Protein AF-A0AAJ0GFZ2-F1 (afdb_monomer)

Radius of gyration: 11.52 Å; Cα contacts (8 Å, |Δi|>4): 78; chains: 1; bounding box: 27×29×28 Å

Solvent-accessible surface area (backbone atoms only — not comparable to full-atom values): 3831 Å² total; per-residue (Å²): 118,53,71,46,78,48,72,52,62,95,86,62,60,67,64,60,55,50,51,49,53,47,55,36,46,76,62,69,18,46,82,76,43,76,44,83,90,52,62,30,34,32,28,36,32,46,66,90,55,45,72,75,59,64,76,69,67,75,80,76,83,128

Foldseek 3Di:
DDKDKFFDDPPDDLVVVVVVQVVCVVQVKAFDAADPVTHITIIGHDPVSVVVVCVVDPDPDD

Structure (mmCIF, N/CA/C/O backbone):
data_AF-A0AAJ0GFZ2-F1
#
_entry.id   AF-A0AAJ0GFZ2-F1
#
loop_
_atom_site.group_PDB
_atom_site.id
_atom_site.type_symbol
_atom_site.label_atom_id
_atom_site.label_alt_id
_atom_site.label_comp_id
_atom_site.label_asym_id
_atom_site.label_entity_id
_atom_site.label_seq_id
_atom_site.pdbx_PDB_ins_code
_atom_site.Cartn_x
_atom_site.Cartn_y
_atom_site.Cartn_z
_atom_site.occupancy
_atom_site.B_iso_or_equiv
_atom_site.auth_seq_id
_atom_site.auth_comp_id
_atom_site.auth_asym_id
_atom_site.auth_atom_id
_atom_site.pdbx_PDB_model_num
ATOM 1 N N . MET A 1 1 ? 3.390 -4.613 -15.234 1.00 68.00 1 MET A N 1
ATOM 2 C CA . MET A 1 1 ? 3.771 -4.443 -13.820 1.00 68.00 1 MET A CA 1
ATOM 3 C C . MET A 1 1 ? 2.869 -5.370 -13.025 1.00 68.00 1 MET A C 1
ATOM 5 O O . MET A 1 1 ? 1.679 -5.387 -13.322 1.00 68.00 1 MET A O 1
ATOM 9 N N . PRO A 1 2 ? 3.409 -6.242 -12.163 1.00 79.38 2 PRO A N 1
ATOM 10 C CA . PRO A 1 2 ? 2.587 -7.079 -11.299 1.00 79.38 2 PRO A CA 1
ATOM 11 C C . PRO A 1 2 ? 1.846 -6.228 -10.261 1.00 79.38 2 PRO A C 1
ATOM 13 O O . PRO A 1 2 ? 2.450 -5.429 -9.542 1.00 79.38 2 PRO A O 1
ATOM 16 N N . SER A 1 3 ? 0.536 -6.434 -10.164 1.00 82.31 3 SER A N 1
ATOM 17 C CA . SER A 1 3 ? -0.291 -5.873 -9.097 1.00 82.31 3 SER A CA 1
ATOM 18 C C . SER A 1 3 ? -0.394 -6.886 -7.958 1.00 82.31 3 SER A C 1
ATOM 20 O O . SER A 1 3 ? -0.760 -8.041 -8.177 1.00 82.31 3 SER A O 1
ATOM 22 N N . ILE A 1 4 ? -0.092 -6.459 -6.736 1.00 82.62 4 ILE A N 1
ATOM 23 C CA . ILE A 1 4 ? -0.211 -7.267 -5.524 1.00 82.62 4 ILE A CA 1
ATOM 24 C C . ILE A 1 4 ? -1.378 -6.782 -4.667 1.00 82.62 4 ILE A C 1
ATOM 26 O O . ILE A 1 4 ? -1.597 -5.582 -4.494 1.00 82.62 4 ILE A O 1
ATOM 30 N N . ASN A 1 5 ? -2.138 -7.732 -4.125 1.00 83.12 5 ASN A N 1
ATOM 31 C CA . ASN A 1 5 ? -3.250 -7.454 -3.223 1.00 83.12 5 ASN A CA 1
ATOM 32 C C . ASN A 1 5 ? -2.778 -7.612 -1.780 1.00 83.12 5 ASN A C 1
ATOM 34 O O . ASN A 1 5 ? -2.534 -8.722 -1.311 1.00 83.12 5 ASN A O 1
ATOM 38 N N . VAL A 1 6 ? -2.670 -6.496 -1.069 1.00 81.75 6 VAL A N 1
ATOM 39 C CA . VAL A 1 6 ? -2.316 -6.465 0.346 1.00 81.75 6 VAL A CA 1
ATOM 40 C C . VAL A 1 6 ? -3.608 -6.435 1.147 1.00 81.75 6 VAL A C 1
ATOM 42 O O . VAL A 1 6 ? -4.340 -5.449 1.138 1.00 81.75 6 VAL A O 1
ATOM 45 N N . SER A 1 7 ? -3.899 -7.529 1.841 1.00 81.19 7 SER A N 1
ATOM 46 C CA . SER A 1 7 ? -5.083 -7.659 2.694 1.00 81.19 7 SER A CA 1
ATOM 47 C C . SER A 1 7 ? -4.628 -7.838 4.131 1.00 81.19 7 SER A C 1
ATOM 49 O O . SER A 1 7 ? -3.813 -8.714 4.417 1.00 81.19 7 SER A O 1
ATOM 51 N N . LEU A 1 8 ? -5.142 -7.027 5.047 1.00 74.06 8 LEU A N 1
ATOM 52 C CA . LEU A 1 8 ? -4.917 -7.230 6.465 1.00 74.06 8 LEU A CA 1
ATOM 53 C C . LEU A 1 8 ? -6.011 -8.122 7.055 1.00 74.06 8 LEU A C 1
ATOM 55 O O . LEU A 1 8 ? -7.190 -7.979 6.738 1.00 74.06 8 LEU A O 1
ATOM 59 N N . LYS A 1 9 ? -5.603 -9.021 7.954 1.00 74.25 9 LYS A N 1
ATOM 60 C CA . LYS A 1 9 ? -6.505 -9.882 8.730 1.00 74.25 9 LYS A CA 1
ATOM 61 C C . LYS A 1 9 ? -7.431 -9.040 9.614 1.00 74.25 9 LYS A C 1
ATOM 63 O O . LYS A 1 9 ? -7.014 -7.993 10.119 1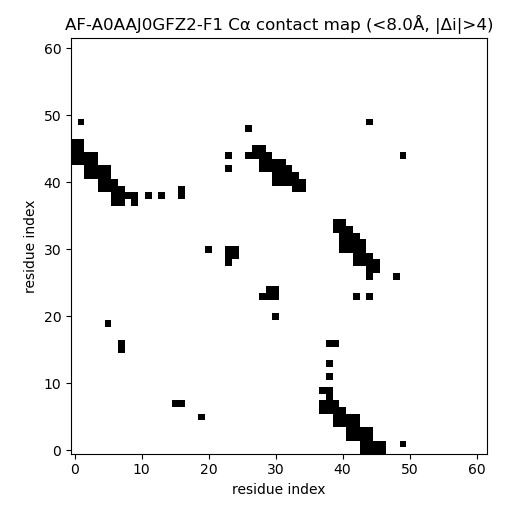.00 74.25 9 LYS A O 1
ATOM 68 N N . ASP A 1 10 ? -8.654 -9.519 9.833 1.00 59.97 10 ASP A N 1
ATOM 69 C CA . ASP A 1 10 ? -9.634 -8.882 10.715 1.00 59.97 10 ASP A CA 1
ATOM 70 C C . ASP A 1 10 ? -9.026 -8.587 12.094 1.00 59.97 10 ASP A C 1
ATOM 72 O O . ASP A 1 10 ? -8.569 -9.482 12.803 1.00 59.97 10 ASP A O 1
ATOM 76 N N . GLY A 1 11 ? -8.963 -7.298 12.443 1.00 60.22 11 GLY A N 1
ATOM 77 C CA . GLY A 1 11 ? -8.354 -6.805 13.683 1.00 60.22 11 GLY A CA 1
ATOM 78 C C . GLY A 1 11 ? -6.957 -6.190 13.538 1.00 60.22 11 GLY A C 1
ATOM 79 O O . GLY A 1 11 ? -6.457 -5.607 14.496 1.00 60.22 11 GLY A O 1
ATOM 80 N N . ALA A 1 12 ? -6.329 -6.238 12.362 1.00 62.97 12 ALA A N 1
ATOM 81 C CA . ALA A 1 12 ? -5.064 -5.540 12.154 1.00 62.97 12 ALA A CA 1
ATOM 82 C C . ALA A 1 12 ? -5.231 -4.008 12.208 1.00 62.97 12 ALA A C 1
ATOM 84 O O . ALA A 1 12 ? -6.213 -3.434 11.709 1.00 62.97 12 ALA A O 1
ATOM 85 N N . SER A 1 13 ? -4.247 -3.337 12.802 1.00 68.62 13 SER A N 1
ATOM 86 C CA . SER A 1 13 ? -4.204 -1.879 12.930 1.00 68.62 13 SER A CA 1
ATOM 87 C C . SER A 1 13 ? -4.001 -1.195 11.578 1.00 68.62 13 SER A C 1
ATOM 89 O O . SER A 1 13 ? -3.340 -1.735 10.690 1.00 68.62 13 SER A O 1
ATOM 91 N N . ALA A 1 14 ? -4.574 0.004 11.432 1.00 74.88 14 ALA A N 1
ATOM 92 C CA . ALA A 1 14 ? -4.389 0.834 10.239 1.00 74.88 14 ALA A CA 1
ATOM 93 C C . ALA A 1 14 ? -2.905 1.170 10.001 1.00 74.88 14 ALA A C 1
ATOM 95 O O . ALA A 1 14 ? -2.485 1.249 8.850 1.00 74.88 14 ALA A O 1
ATOM 96 N N . ASP A 1 15 ? -2.109 1.225 11.071 1.00 79.62 15 ASP A N 1
ATOM 97 C CA . ASP A 1 15 ? -0.659 1.421 11.044 1.00 79.62 15 ASP A CA 1
ATOM 98 C C . ASP A 1 15 ? 0.056 0.418 10.135 1.00 79.62 15 ASP A C 1
ATOM 100 O O . ASP A 1 15 ? 0.875 0.813 9.314 1.00 79.62 15 ASP A O 1
ATOM 104 N N . LYS A 1 16 ? -0.316 -0.871 10.179 1.00 78.44 16 LYS A N 1
ATOM 105 C CA . LYS A 1 16 ? 0.286 -1.884 9.293 1.00 78.44 16 LYS A CA 1
ATOM 106 C C . LYS A 1 16 ? -0.046 -1.646 7.822 1.00 78.44 16 LYS A C 1
ATOM 108 O O . LYS A 1 16 ? 0.730 -2.012 6.944 1.00 78.44 16 LYS A O 1
ATOM 113 N N . LEU A 1 17 ? -1.214 -1.066 7.549 1.00 80.19 17 LEU A N 1
ATOM 114 C CA . LEU A 1 17 ? -1.644 -0.735 6.195 1.00 80.19 17 LEU A CA 1
ATOM 115 C C . LEU A 1 17 ? -0.827 0.452 5.673 1.00 80.19 17 LEU A C 1
ATOM 117 O O . LEU A 1 17 ? -0.376 0.426 4.532 1.00 80.19 17 LEU A O 1
ATOM 121 N N . GLU A 1 18 ? -0.591 1.459 6.516 1.00 83.12 18 GLU A N 1
ATOM 122 C CA . GLU A 1 18 ? 0.283 2.590 6.199 1.00 83.12 18 GLU A CA 1
ATOM 123 C C . GLU A 1 18 ? 1.748 2.180 6.039 1.00 83.12 18 GLU A C 1
ATOM 125 O O . GLU A 1 18 ? 2.373 2.585 5.060 1.00 83.12 18 GLU A O 1
ATOM 130 N N . GLU A 1 19 ? 2.283 1.337 6.926 1.00 85.06 19 GLU A N 1
ATOM 131 C CA . GLU A 1 19 ? 3.637 0.790 6.795 1.00 85.06 19 GLU A CA 1
ATOM 132 C C . GLU A 1 19 ? 3.797 0.030 5.481 1.00 85.06 19 GLU A C 1
ATOM 134 O O . GLU A 1 19 ? 4.748 0.280 4.743 1.00 85.06 19 GLU A O 1
ATOM 139 N N . ALA A 1 20 ? 2.835 -0.832 5.134 1.00 82.00 20 ALA A N 1
ATOM 140 C CA . ALA A 1 20 ? 2.848 -1.540 3.862 1.00 82.00 20 ALA A CA 1
ATOM 141 C C . ALA A 1 20 ? 2.818 -0.561 2.680 1.00 82.00 20 ALA A C 1
ATOM 143 O O . ALA A 1 20 ? 3.639 -0.674 1.776 1.00 82.00 20 ALA A O 1
ATOM 144 N N . LYS A 1 21 ? 1.941 0.451 2.690 1.00 83.94 21 LYS A N 1
ATOM 145 C CA . LYS A 1 21 ? 1.899 1.484 1.638 1.00 83.94 21 LYS A CA 1
ATOM 146 C C . LYS A 1 21 ? 3.215 2.251 1.511 1.00 83.94 21 LYS A C 1
ATOM 148 O O . LYS A 1 21 ? 3.638 2.545 0.389 1.00 83.94 21 LYS A O 1
ATOM 153 N N . LYS A 1 22 ? 3.869 2.563 2.632 1.00 87.81 22 LYS A N 1
ATOM 154 C CA . LYS A 1 22 ? 5.205 3.170 2.650 1.00 87.81 22 LYS A CA 1
ATOM 155 C C . LYS A 1 22 ? 6.230 2.245 2.011 1.00 87.81 22 LYS A C 1
ATOM 157 O O . LYS A 1 22 ? 6.878 2.653 1.058 1.00 87.81 22 LYS A O 1
ATOM 162 N N . HIS A 1 23 ? 6.280 0.987 2.439 1.00 83.50 23 HIS A N 1
ATOM 163 C CA . HIS A 1 23 ? 7.194 -0.023 1.905 1.00 83.50 23 HIS A CA 1
ATOM 164 C C . HIS A 1 23 ? 7.026 -0.251 0.399 1.00 83.50 23 HIS A C 1
ATOM 166 O O . HIS A 1 23 ? 8.003 -0.477 -0.313 1.00 83.50 23 HIS A O 1
ATOM 172 N N . ILE A 1 24 ? 5.784 -0.210 -0.090 1.00 83.31 24 ILE A N 1
ATOM 173 C CA . ILE A 1 24 ? 5.451 -0.263 -1.516 1.00 83.31 24 ILE A CA 1
ATOM 174 C C . ILE A 1 24 ? 6.031 0.969 -2.215 1.00 83.31 24 ILE A C 1
ATOM 176 O O . ILE A 1 24 ? 6.752 0.827 -3.198 1.00 83.31 24 ILE A O 1
ATOM 180 N N . SER A 1 25 ? 5.744 2.163 -1.688 1.00 85.56 25 SER A N 1
ATOM 181 C CA . SER A 1 25 ? 6.170 3.440 -2.273 1.00 85.56 25 SER A CA 1
ATOM 182 C C . SER A 1 25 ? 7.696 3.578 -2.310 1.00 85.56 25 SER A C 1
ATOM 184 O O . SER A 1 25 ? 8.251 3.995 -3.322 1.00 85.56 25 SER A O 1
ATOM 186 N N . GLU A 1 26 ? 8.390 3.164 -1.248 1.00 87.25 26 GLU A N 1
ATOM 187 C CA . GLU A 1 26 ? 9.857 3.167 -1.156 1.00 87.25 26 GLU A CA 1
ATOM 188 C C . GLU A 1 26 ? 10.510 2.194 -2.143 1.00 87.25 26 GLU A C 1
ATOM 190 O O . GLU A 1 26 ? 11.594 2.456 -2.658 1.00 87.25 26 GLU A O 1
ATOM 195 N N . GLN A 1 27 ? 9.829 1.096 -2.471 1.00 80.12 27 GLN A N 1
ATOM 196 C CA . GLN A 1 27 ? 10.271 0.147 -3.494 1.00 80.12 27 GLN A CA 1
ATOM 197 C C . GLN A 1 27 ? 9.882 0.571 -4.922 1.00 80.12 27 GLN A C 1
ATOM 199 O O . GLN A 1 27 ? 10.088 -0.192 -5.865 1.00 80.12 27 GLN A O 1
ATOM 204 N N . GLY A 1 28 ? 9.336 1.778 -5.105 1.00 83.06 28 GLY A N 1
ATOM 205 C CA . GLY A 1 28 ? 8.895 2.286 -6.407 1.00 83.06 28 GLY A CA 1
ATOM 206 C C . GLY A 1 28 ? 7.559 1.706 -6.874 1.00 83.06 28 GLY A C 1
ATOM 207 O O . GLY A 1 28 ? 7.218 1.804 -8.051 1.00 83.06 2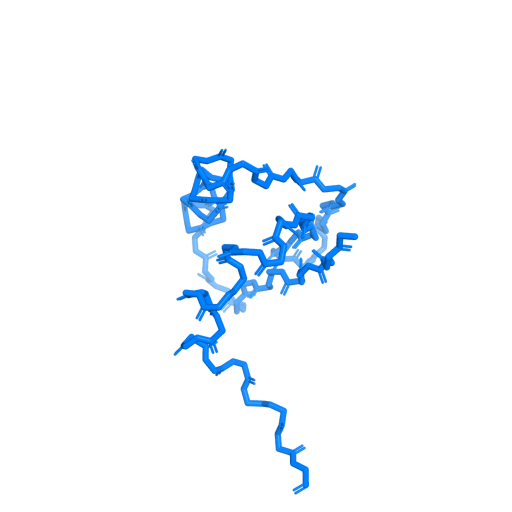8 GLY A O 1
ATOM 208 N N . GLY A 1 29 ? 6.812 1.080 -5.967 1.00 84.06 29 GLY A N 1
ATOM 209 C CA . GLY A 1 29 ? 5.443 0.652 -6.192 1.00 84.06 29 GLY A CA 1
ATOM 210 C C . GLY A 1 29 ? 4.428 1.772 -5.962 1.00 84.06 29 GLY A C 1
ATOM 211 O O . GLY A 1 29 ? 4.727 2.818 -5.388 1.00 84.06 29 GLY A O 1
ATOM 212 N N . LYS A 1 30 ? 3.189 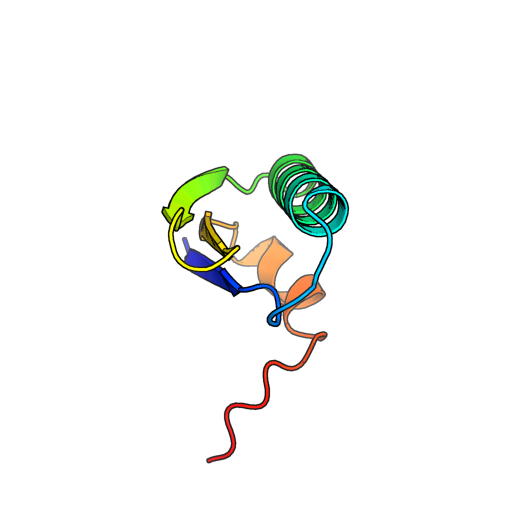1.546 -6.396 1.00 87.69 30 LYS A N 1
ATOM 213 C CA . LYS A 1 30 ? 2.097 2.515 -6.315 1.00 87.69 30 LYS A CA 1
ATOM 214 C C . LYS A 1 30 ? 0.799 1.837 -5.912 1.00 87.69 30 LYS A C 1
ATOM 216 O O . LYS A 1 30 ? 0.378 0.880 -6.547 1.00 87.69 30 LYS A O 1
ATOM 221 N N . VAL A 1 31 ? 0.110 2.390 -4.920 1.00 88.06 31 VAL A N 1
ATOM 222 C CA . VAL A 1 31 ? -1.253 1.963 -4.573 1.00 88.06 31 VAL A CA 1
ATOM 223 C C . VAL A 1 31 ? -2.205 2.332 -5.712 1.00 88.06 31 VAL A C 1
ATOM 225 O O . VAL A 1 31 ? -2.294 3.497 -6.103 1.00 88.06 31 VAL A O 1
ATOM 228 N N . THR A 1 32 ? -2.898 1.339 -6.259 1.00 89.06 32 THR A N 1
ATOM 229 C CA . THR A 1 32 ? -3.847 1.494 -7.371 1.00 89.06 32 THR A CA 1
ATOM 230 C C . THR A 1 32 ? -5.292 1.397 -6.913 1.00 89.06 32 THR A C 1
ATOM 232 O O . THR A 1 32 ? -6.158 2.044 -7.499 1.00 89.06 32 THR A O 1
ATOM 235 N N . HIS A 1 33 ? -5.562 0.630 -5.857 1.00 87.19 33 HIS A N 1
ATOM 236 C CA . HIS A 1 33 ? -6.914 0.428 -5.354 1.00 87.19 33 HIS A CA 1
ATOM 237 C C . HIS A 1 33 ? -6.922 0.305 -3.836 1.00 87.19 33 HIS A C 1
ATOM 239 O O . HIS A 1 33 ? -6.029 -0.303 -3.263 1.00 87.19 33 HIS A O 1
ATOM 245 N N . GLU A 1 34 ? -7.940 0.839 -3.169 1.00 84.44 34 GLU A N 1
ATOM 246 C CA . GLU A 1 34 ? -8.086 0.724 -1.717 1.00 84.44 34 GLU A CA 1
ATOM 247 C C . GLU A 1 34 ? -9.444 0.125 -1.383 1.00 84.44 34 GLU A C 1
ATOM 249 O O . GLU A 1 34 ? -10.488 0.594 -1.841 1.00 84.44 34 GLU A O 1
ATOM 254 N N . PHE A 1 35 ? -9.432 -0.919 -0.566 1.00 83.88 35 PHE A N 1
ATOM 255 C CA . PHE A 1 35 ? -10.638 -1.537 -0.054 1.00 83.88 35 PHE A CA 1
ATOM 256 C C . PHE A 1 35 ? -10.964 -0.884 1.293 1.00 83.88 35 PHE A C 1
ATOM 258 O O . PHE A 1 35 ? -10.152 -0.868 2.214 1.00 83.88 35 PHE A O 1
ATOM 265 N N . LYS A 1 36 ? -12.155 -0.280 1.398 1.00 74.25 36 LYS A N 1
ATOM 266 C CA . LYS A 1 36 ? -12.635 0.341 2.648 1.00 74.25 36 LYS A CA 1
ATOM 267 C C . LYS A 1 36 ? -13.377 -0.641 3.554 1.00 74.25 36 LYS A C 1
ATOM 269 O O . LYS A 1 36 ? -13.350 -0.468 4.766 1.00 74.25 36 LYS A O 1
ATOM 274 N N . LEU A 1 37 ? -14.056 -1.636 2.971 1.00 80.56 37 LEU A N 1
ATOM 275 C CA . LEU A 1 37 ? -14.825 -2.644 3.718 1.00 80.56 37 LEU A CA 1
ATOM 276 C C . LEU A 1 37 ? -13.919 -3.675 4.396 1.00 80.56 37 LEU A C 1
ATOM 278 O O . LEU A 1 37 ? -14.127 -4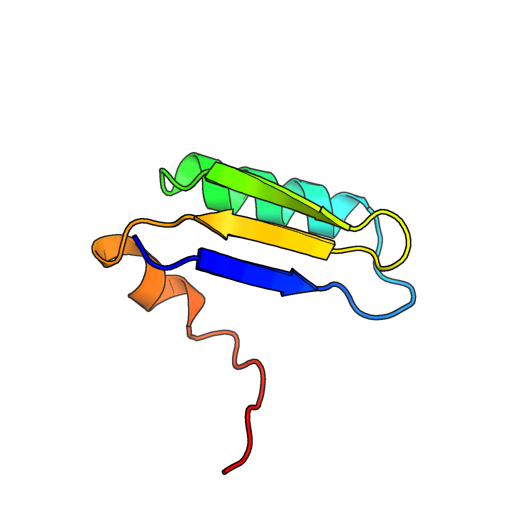.021 5.551 1.00 80.56 37 LEU A O 1
ATOM 282 N N . VAL A 1 38 ? -12.915 -4.150 3.664 1.00 7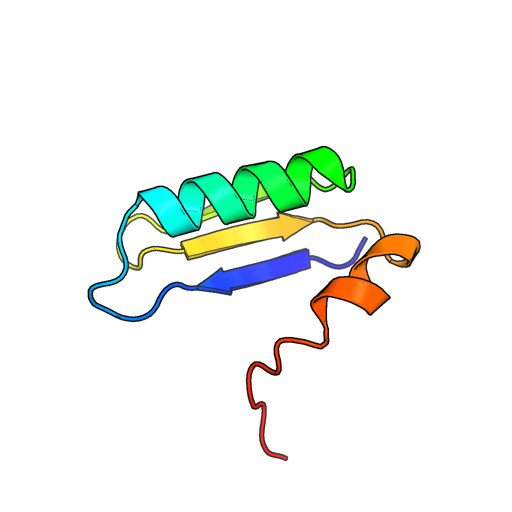7.00 38 VAL A N 1
ATOM 283 C CA . VAL A 1 38 ? -11.846 -5.008 4.176 1.00 77.00 38 VAL A CA 1
ATOM 284 C C . VAL A 1 38 ? -10.602 -4.148 4.271 1.00 77.00 38 VAL A C 1
ATOM 286 O O . VAL A 1 38 ? -10.332 -3.397 3.340 1.00 77.00 38 VAL A O 1
ATOM 289 N N . LYS A 1 39 ? -9.860 -4.202 5.381 1.00 77.56 39 LYS A N 1
ATOM 290 C CA . LYS A 1 39 ? -8.636 -3.404 5.525 1.00 77.56 39 LYS A CA 1
ATOM 291 C C . LYS A 1 39 ? -7.582 -3.921 4.546 1.00 77.56 39 LYS A C 1
ATOM 293 O O . LYS A 1 39 ? -6.801 -4.801 4.881 1.00 77.56 39 LYS A O 1
ATOM 298 N N . GLY A 1 40 ? -7.566 -3.394 3.330 1.00 84.62 40 GLY A N 1
ATOM 299 C CA . GLY A 1 40 ? -6.657 -3.841 2.286 1.00 84.62 40 GLY A CA 1
ATOM 300 C C . GLY A 1 40 ? -6.531 -2.842 1.149 1.00 84.62 40 GLY A C 1
ATOM 301 O O . GLY A 1 40 ? -7.309 -1.899 1.028 1.00 84.62 40 GLY A O 1
ATOM 302 N N . PHE A 1 41 ? -5.538 -3.054 0.299 1.00 87.12 41 PHE A N 1
ATOM 303 C CA . PHE A 1 41 ? -5.292 -2.254 -0.889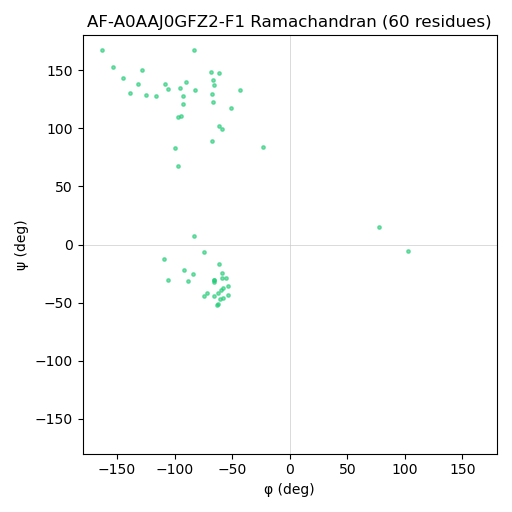 1.00 87.12 41 PHE A CA 1
ATOM 304 C C . PHE A 1 41 ? -4.555 -3.074 -1.951 1.00 87.12 41 PHE A C 1
ATOM 306 O O . PHE A 1 41 ? -3.815 -4.006 -1.644 1.00 87.12 41 PHE A O 1
ATOM 313 N N . THR A 1 42 ? -4.749 -2.714 -3.210 1.00 88.50 42 THR A N 1
ATOM 314 C CA . THR A 1 42 ? -3.973 -3.205 -4.343 1.00 88.50 42 THR A CA 1
ATOM 315 C C . THR A 1 42 ? -2.867 -2.209 -4.640 1.00 88.50 42 THR A C 1
ATOM 317 O O . THR A 1 42 ? -3.100 -0.997 -4.678 1.00 88.50 42 THR A O 1
ATOM 320 N N . ALA A 1 43 ? -1.661 -2.714 -4.858 1.00 87.88 43 ALA A N 1
ATOM 321 C CA . ALA A 1 43 ? -0.529 -1.915 -5.276 1.00 87.88 43 ALA A CA 1
ATOM 322 C C . ALA A 1 43 ? 0.194 -2.552 -6.456 1.00 87.88 43 ALA A C 1
ATOM 324 O O . ALA A 1 43 ? 0.431 -3.753 -6.477 1.00 87.88 43 ALA A O 1
ATOM 325 N N . ASP A 1 44 ? 0.578 -1.730 -7.420 1.00 87.75 44 ASP A N 1
ATOM 326 C CA . ASP A 1 44 ? 1.474 -2.110 -8.498 1.00 87.75 44 ASP A CA 1
ATOM 327 C C . ASP A 1 44 ? 2.912 -2.014 -8.023 1.00 87.75 44 ASP A C 1
ATOM 329 O O . ASP A 1 44 ? 3.307 -1.013 -7.427 1.00 87.75 44 ASP A O 1
ATOM 333 N N . MET A 1 45 ? 3.705 -3.039 -8.301 1.00 81.38 45 MET A N 1
ATOM 334 C CA . MET A 1 45 ? 5.130 -3.031 -8.007 1.00 81.38 45 MET A CA 1
ATOM 335 C C . MET A 1 45 ? 5.938 -3.420 -9.238 1.00 81.38 45 MET A C 1
ATOM 337 O O . MET A 1 45 ? 5.461 -4.181 -10.081 1.00 81.38 45 MET A O 1
ATOM 341 N N . PRO A 1 46 ? 7.170 -2.910 -9.377 1.00 79.94 46 PRO A N 1
ATOM 342 C CA . PRO A 1 46 ? 8.069 -3.381 -10.417 1.00 79.94 46 PRO A CA 1
ATOM 343 C C . PRO A 1 46 ? 8.460 -4.844 -10.156 1.00 79.94 46 PRO A C 1
ATOM 345 O O . PRO A 1 46 ? 8.762 -5.221 -9.024 1.00 79.94 46 PRO A O 1
ATOM 348 N N . GLU A 1 47 ? 8.468 -5.664 -11.211 1.00 70.88 47 GLU A N 1
ATOM 349 C CA . GLU A 1 47 ? 8.807 -7.100 -11.163 1.00 70.88 47 GLU A CA 1
ATOM 350 C C . GLU A 1 47 ? 10.169 -7.354 -10.499 1.00 70.88 47 GLU A C 1
ATOM 352 O O . GLU A 1 47 ? 10.311 -8.265 -9.690 1.00 70.88 47 GLU A O 1
ATOM 357 N N . ASP A 1 48 ? 11.119 -6.448 -10.729 1.00 70.25 48 ASP A N 1
ATOM 358 C CA . ASP A 1 48 ? 12.462 -6.448 -10.140 1.00 70.25 48 ASP A CA 1
ATOM 359 C C . ASP A 1 48 ? 12.461 -6.389 -8.593 1.00 70.25 48 ASP A C 1
ATOM 361 O O . ASP A 1 48 ? 13.403 -6.831 -7.939 1.00 70.25 48 ASP A O 1
ATOM 365 N N . LYS A 1 49 ? 11.387 -5.859 -7.985 1.00 66.81 49 LYS A N 1
ATOM 366 C CA . LYS A 1 49 ? 11.220 -5.701 -6.526 1.00 66.81 49 LYS A CA 1
ATOM 367 C C . LYS A 1 49 ? 10.182 -6.646 -5.914 1.00 66.81 49 LYS A C 1
ATOM 369 O O . LYS A 1 49 ? 10.134 -6.781 -4.691 1.00 66.81 49 LYS A O 1
ATOM 374 N N . VAL A 1 50 ? 9.368 -7.324 -6.727 1.00 63.59 50 VAL A N 1
ATOM 375 C CA . VAL A 1 50 ? 8.371 -8.298 -6.239 1.00 63.59 50 VAL A CA 1
ATOM 376 C C . VAL A 1 50 ? 9.034 -9.522 -5.601 1.00 63.59 50 VAL A C 1
ATOM 378 O O . VAL A 1 50 ? 8.528 -10.038 -4.604 1.00 63.59 50 VAL A O 1
ATOM 381 N N . SE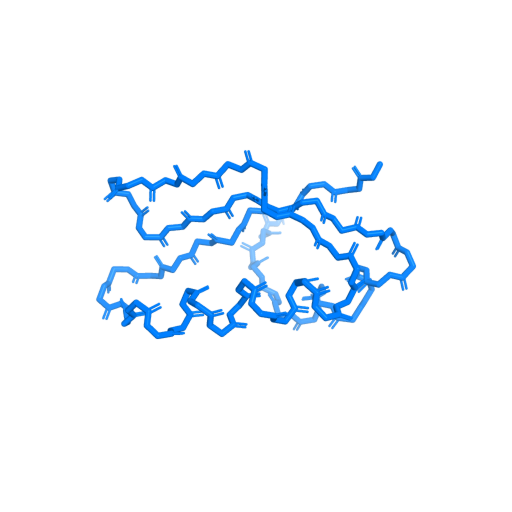R A 1 51 ? 10.210 -9.920 -6.091 1.00 56.53 51 SER A N 1
ATOM 382 C CA . SER A 1 51 ? 10.980 -11.074 -5.603 1.00 56.53 51 SER A CA 1
ATOM 383 C C . SER A 1 51 ? 11.294 -11.028 -4.101 1.00 56.53 51 SER A C 1
ATOM 385 O O . SER A 1 51 ? 11.400 -12.071 -3.465 1.00 56.53 51 SER A O 1
ATOM 387 N N . THR A 1 52 ? 11.415 -9.835 -3.510 1.00 53.00 52 THR A N 1
ATOM 388 C CA . THR A 1 52 ? 11.690 -9.648 -2.074 1.00 53.00 52 THR A CA 1
ATOM 389 C C . THR A 1 52 ? 10.449 -9.712 -1.183 1.00 53.00 52 THR A C 1
ATOM 391 O O . THR A 1 52 ? 10.563 -10.055 -0.010 1.00 53.00 52 THR A O 1
ATOM 394 N N . LEU A 1 53 ?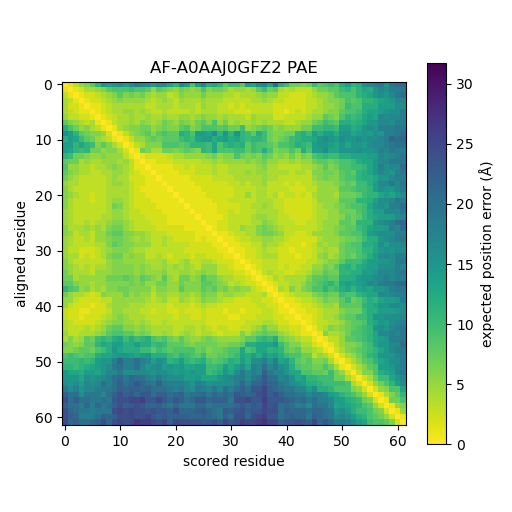 9.263 -9.406 -1.716 1.00 55.28 53 LEU A N 1
ATOM 395 C CA . LEU A 1 53 ? 8.006 -9.417 -0.955 1.00 55.28 53 LEU A CA 1
ATOM 396 C C . LEU A 1 53 ? 7.278 -10.760 -1.025 1.00 55.28 53 LEU A C 1
ATOM 398 O O . LEU A 1 53 ? 6.500 -11.084 -0.129 1.00 55.28 53 LEU A O 1
ATOM 402 N N . GLN A 1 54 ? 7.561 -11.561 -2.055 1.00 50.09 54 GLN A N 1
ATOM 403 C CA . GLN A 1 54 ? 6.971 -12.888 -2.240 1.00 50.09 54 GLN A CA 1
ATOM 404 C C . GLN A 1 54 ? 7.303 -13.868 -1.100 1.00 50.09 54 GLN A C 1
ATOM 406 O O . GLN A 1 54 ? 6.607 -14.866 -0.933 1.00 50.09 54 GLN A O 1
ATOM 411 N N . SER A 1 55 ? 8.319 -13.564 -0.285 1.00 43.88 55 SER A N 1
ATOM 412 C CA . SER A 1 55 ? 8.712 -14.362 0.880 1.00 43.88 55 SER A CA 1
ATOM 413 C C . SER A 1 55 ? 7.773 -14.237 2.083 1.00 43.88 55 SER A C 1
ATOM 415 O O . SER A 1 55 ? 7.941 -14.984 3.039 1.00 43.88 55 SER A O 1
ATOM 417 N N . ASN A 1 56 ? 6.769 -13.351 2.064 1.00 45.44 56 ASN A N 1
ATOM 418 C CA . ASN A 1 56 ? 5.672 -13.419 3.033 1.00 45.44 56 ASN A CA 1
ATOM 419 C C . ASN A 1 56 ? 4.482 -14.150 2.401 1.00 45.44 56 ASN A C 1
ATOM 421 O O . ASN A 1 56 ? 3.452 -13.550 2.095 1.00 45.44 56 ASN A O 1
ATOM 425 N N . GLU A 1 57 ? 4.706 -15.443 2.172 1.00 44.94 57 GLU A N 1
ATOM 426 C CA . GLU A 1 57 ? 3.763 -16.515 1.849 1.00 44.94 57 GLU A CA 1
ATOM 427 C C . GLU A 1 57 ? 2.311 -16.256 2.292 1.00 44.94 57 GLU A C 1
ATOM 429 O O . GLU A 1 57 ? 1.807 -16.760 3.295 1.00 44.94 57 GLU A O 1
ATOM 434 N N . VAL A 1 58 ? 1.570 -15.528 1.455 1.00 44.38 58 VAL A N 1
ATOM 435 C CA . VAL A 1 58 ? 0.145 -15.796 1.313 1.00 44.38 58 VAL A CA 1
ATOM 436 C C . VAL A 1 58 ? 0.086 -17.234 0.794 1.00 44.38 58 VAL A C 1
ATOM 438 O O . VAL A 1 58 ? 0.445 -17.518 -0.348 1.00 44.38 58 VAL A O 1
ATOM 441 N N . SER A 1 59 ? -0.225 -18.177 1.682 1.00 37.00 59 SER A N 1
ATOM 442 C CA . SER A 1 59 ? -0.429 -19.571 1.315 1.00 37.00 59 SER A CA 1
ATOM 443 C C . SER A 1 59 ? -1.560 -19.612 0.287 1.00 37.00 59 SER A C 1
ATOM 445 O O . SER A 1 59 ? -2.732 -19.509 0.633 1.00 37.00 59 SER A O 1
ATOM 447 N N . THR A 1 60 ? -1.213 -19.705 -0.994 1.00 38.62 60 THR A N 1
ATOM 448 C CA . THR A 1 60 ? -2.097 -20.293 -1.997 1.00 38.62 60 THR A CA 1
ATOM 449 C C . THR A 1 60 ? -1.588 -21.709 -2.181 1.00 38.62 60 THR A C 1
ATOM 451 O O . THR A 1 60 ? -0.731 -21.989 -3.016 1.00 38.62 60 THR A O 1
ATOM 454 N N . ASP A 1 61 ? -2.058 -22.541 -1.257 1.00 31.48 61 ASP A N 1
ATOM 455 C CA . ASP A 1 61 ? -2.132 -23.992 -1.355 1.00 31.48 61 ASP A CA 1
ATOM 456 C C . ASP A 1 61 ? -2.643 -24.387 -2.751 1.00 31.48 61 ASP A C 1
ATOM 458 O O . ASP A 1 61 ? -3.591 -23.781 -3.265 1.00 31.48 61 ASP A O 1
ATOM 462 N N . ARG A 1 62 ? -1.961 -25.341 -3.383 1.00 35.59 62 ARG A N 1
ATOM 463 C CA . ARG A 1 62 ? -2.322 -25.912 -4.679 1.00 35.59 62 ARG A CA 1
ATOM 464 C C . ARG A 1 62 ? -2.568 -27.399 -4.512 1.00 35.59 62 ARG A C 1
ATOM 466 O O . ARG A 1 62 ? -1.738 -28.028 -3.822 1.00 35.59 62 ARG A O 1
#

InterPro domains:
  IPR037045 Peptidase S8 propeptide/proteinase inhibitor I9 superfamily [G3DSA:3.30.70.80] (3-61)
  IPR052471 Protease B Inhibitor I9 [PTHR28288] (3-57)

Mean predicted aligned error: 8.36 Å

Secondary structure (DSSP, 8-state):
--EEEEEPPTT--HHHHHHHHHHHHHTT-EEEEEETTTTEEEEE--HHHHHHHTTS------

Nearest PDB structures (foldseek):
  1spb-assembly1_P  TM=5.602E-01  e=3.580E-02  Bacillus amyloliquefaciens
  8axk-assembly1_X  TM=4.568E-01  e=2.071E+00  Shigella flexneri
  7rjf-assembly2_B  TM=5.727E-01  e=5.256E+00  synthetic constr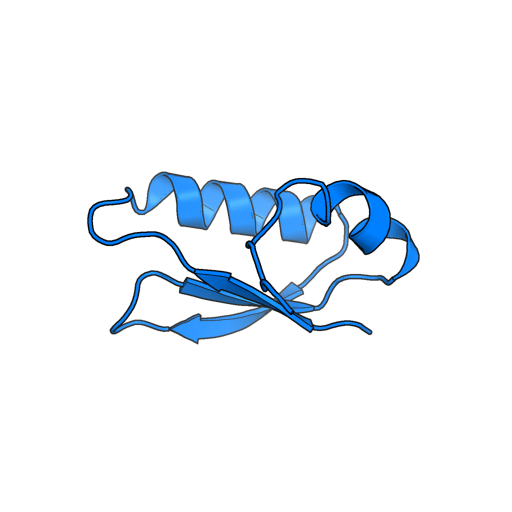uct

pLDDT: mean 72.82, std 15.78, range [31.48, 89.06]

Organism: NCBI:txid702011

Sequence (62 aa):
MPSINVSLKDGASADKLEEAKKHISEQGGKVTHEFKLVKGFTADMPEDKVSTLQSNEVSTDR